Protein AF-A0A1H3XP68-F1 (afdb_monomer)

Mean predicted aligned error: 9.34 Å

pLDDT: mean 88.28, std 10.21, range [52.97, 97.0]

Solvent-accessible surface area (backbone atoms only — not comparable to full-atom values): 6732 Å² total; per-residue (Å²): 135,59,76,42,62,78,72,76,40,59,64,66,60,52,53,51,52,52,52,52,51,52,54,52,50,54,51,47,52,55,52,50,52,57,51,50,58,53,31,74,81,41,73,83,69,49,69,72,60,51,49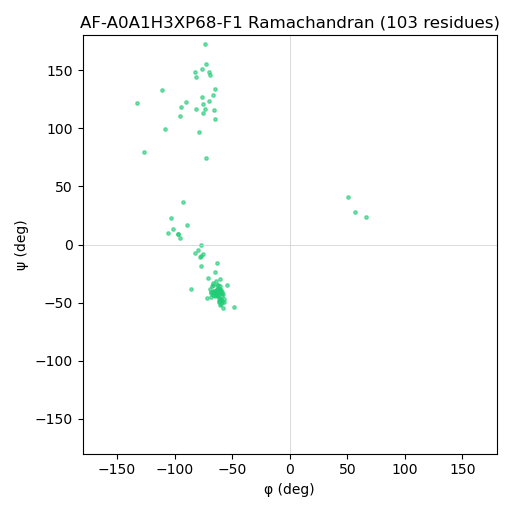,61,74,42,42,68,63,28,56,75,68,70,46,52,72,69,58,48,54,50,50,34,52,78,68,72,62,64,86,74,86,80,83,78,82,78,74,89,60,75,85,82,52,92,69,88,81,79,80,76,77,76,80,82,116

Foldseek 3Di:
DDPCVVVVHDPVNVVVVVVVVVLLVVLLVVLVVLVVVVCVVVVQDALVVSCVVCVVVCVVSVQDSVNSVVSCVVVVNHDDDDDDPPPPDPPVDPDDDDDDPPVVD

Radius of gyration: 26.21 Å; Cα contacts (8 Å, |Δi|>4): 38; chains: 1; bounding box: 55×33×86 Å

Structure (mmCIF, N/CA/C/O backbone):
data_AF-A0A1H3XP68-F1
#
_entry.id   AF-A0A1H3XP68-F1
#
loop_
_atom_site.group_PDB
_atom_site.id
_atom_site.type_symbol
_atom_site.label_atom_id
_atom_site.label_alt_id
_atom_site.label_comp_id
_atom_site.label_asym_id
_atom_site.label_entity_id
_atom_site.label_seq_id
_atom_site.pdbx_PDB_ins_code
_atom_site.Cartn_x
_atom_site.Cartn_y
_atom_site.Cartn_z
_atom_site.occupancy
_atom_site.B_iso_or_equiv
_atom_site.au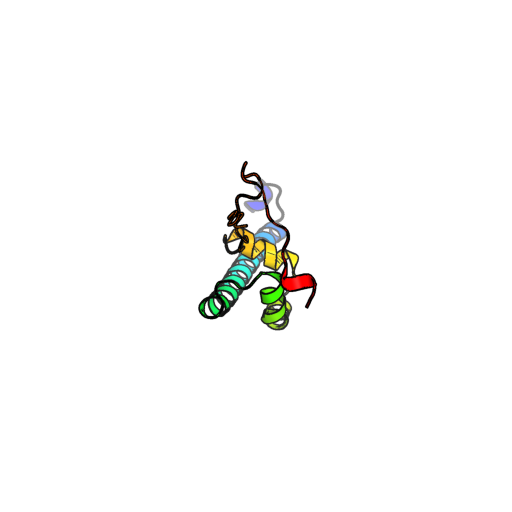th_seq_id
_atom_site.auth_comp_id
_atom_site.auth_asym_id
_atom_site.auth_atom_id
_atom_site.pdbx_PDB_model_num
ATOM 1 N N . MET A 1 1 ? 14.654 -4.400 -40.720 1.00 61.59 1 MET A N 1
ATOM 2 C CA . MET A 1 1 ? 14.003 -3.288 -39.989 1.00 61.59 1 MET A CA 1
ATOM 3 C C . MET A 1 1 ? 13.162 -3.894 -38.869 1.00 61.59 1 MET A C 1
ATOM 5 O O . MET A 1 1 ? 12.392 -4.800 -39.153 1.00 61.59 1 MET A O 1
ATOM 9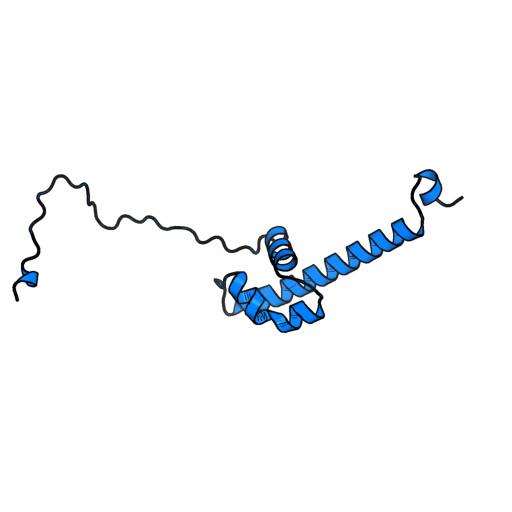 N N . PHE A 1 2 ? 13.358 -3.510 -37.604 1.00 76.19 2 PHE A N 1
ATOM 10 C CA . PHE A 1 2 ? 12.574 -4.073 -36.491 1.00 76.19 2 PHE A CA 1
ATOM 11 C C . PHE A 1 2 ? 11.217 -3.358 -36.387 1.00 76.19 2 PHE A C 1
ATOM 13 O O . PHE A 1 2 ? 11.139 -2.164 -36.646 1.00 76.19 2 PHE A O 1
ATOM 20 N N . ALA A 1 3 ? 10.152 -4.033 -35.944 1.00 83.88 3 ALA A N 1
ATOM 21 C CA . ALA A 1 3 ? 8.834 -3.396 -35.807 1.00 83.88 3 ALA A CA 1
ATOM 22 C C . ALA A 1 3 ? 8.869 -2.119 -34.937 1.00 83.88 3 ALA A C 1
ATOM 24 O O . ALA A 1 3 ? 8.200 -1.145 -35.247 1.00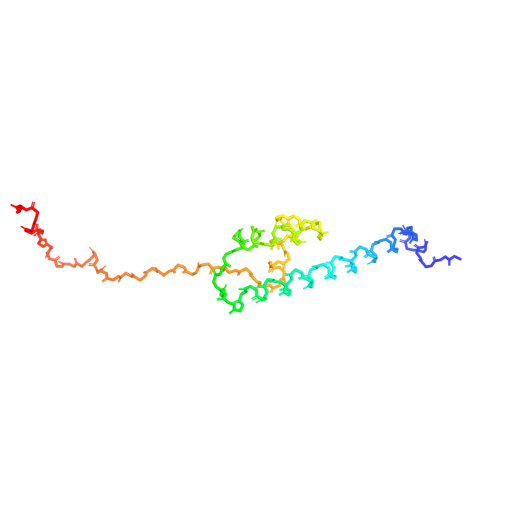 83.88 3 ALA A O 1
ATOM 25 N N . CYS A 1 4 ? 9.711 -2.066 -33.894 1.00 86.44 4 CYS A N 1
ATOM 26 C CA . CYS A 1 4 ? 9.854 -0.877 -33.045 1.00 86.44 4 CYS A CA 1
ATOM 27 C C . CYS A 1 4 ? 10.320 0.375 -33.816 1.00 86.44 4 CYS A C 1
ATOM 29 O O . CYS A 1 4 ? 9.844 1.469 -33.521 1.00 86.44 4 CYS A O 1
ATOM 31 N N . THR A 1 5 ? 11.193 0.223 -34.824 1.00 85.00 5 THR A N 1
ATOM 32 C CA . THR A 1 5 ? 11.681 1.363 -35.619 1.00 85.00 5 THR A CA 1
ATOM 33 C C . THR A 1 5 ? 10.595 1.936 -36.526 1.00 85.00 5 THR A C 1
ATOM 35 O O . THR A 1 5 ? 10.596 3.137 -36.763 1.00 85.00 5 THR A O 1
ATOM 38 N N . LEU A 1 6 ? 9.633 1.114 -36.968 1.00 90.56 6 LEU A N 1
ATOM 39 C CA . LEU A 1 6 ? 8.465 1.573 -37.734 1.00 90.56 6 LEU A CA 1
ATOM 40 C C . LEU A 1 6 ? 7.565 2.510 -36.908 1.00 90.56 6 LEU A C 1
ATOM 42 O O . LEU A 1 6 ? 6.966 3.428 -37.452 1.00 90.56 6 LEU A O 1
ATOM 46 N N . PHE A 1 7 ? 7.505 2.306 -35.590 1.00 88.88 7 PHE A N 1
ATOM 47 C CA . PHE A 1 7 ? 6.697 3.111 -34.667 1.00 88.88 7 PHE A CA 1
ATOM 48 C C . PHE A 1 7 ? 7.490 4.227 -33.965 1.00 88.88 7 PHE A C 1
ATOM 50 O O . PHE A 1 7 ? 6.985 4.824 -33.017 1.00 88.88 7 PHE A O 1
ATOM 57 N N . GLY A 1 8 ? 8.738 4.488 -34.373 1.00 91.44 8 GLY A N 1
ATOM 58 C CA . GLY A 1 8 ? 9.580 5.524 -33.762 1.00 91.44 8 GLY A CA 1
ATOM 59 C C . GLY A 1 8 ? 9.984 5.243 -32.307 1.00 91.44 8 GLY A C 1
ATOM 60 O O . GLY A 1 8 ? 10.281 6.172 -31.560 1.00 91.44 8 GLY A O 1
ATOM 61 N N . VAL A 1 9 ? 9.983 3.976 -31.874 1.00 90.69 9 VAL A N 1
ATOM 62 C CA . VAL A 1 9 ? 10.338 3.581 -30.501 1.00 90.69 9 VAL A CA 1
ATOM 63 C C . VAL A 1 9 ? 11.658 2.821 -30.491 1.00 90.69 9 VAL A C 1
ATOM 65 O O . VAL A 1 9 ? 11.852 1.863 -31.239 1.00 90.69 9 VAL A O 1
ATOM 68 N N . ASP A 1 10 ? 12.550 3.188 -29.572 1.00 91.50 10 ASP A N 1
ATOM 69 C CA . ASP A 1 10 ? 13.774 2.427 -29.344 1.00 91.50 10 ASP A CA 1
ATOM 70 C C . ASP A 1 10 ? 13.476 1.015 -28.797 1.00 91.50 10 ASP A C 1
ATOM 72 O O . ASP A 1 10 ? 12.698 0.819 -27.852 1.00 91.50 10 ASP A O 1
ATOM 76 N N . ARG A 1 11 ? 14.141 0.007 -29.375 1.00 90.50 11 ARG A N 1
ATOM 77 C CA . ARG A 1 11 ? 13.960 -1.407 -29.017 1.00 90.50 11 ARG A CA 1
ATOM 78 C C . ARG A 1 11 ? 14.252 -1.655 -27.535 1.00 90.50 11 ARG A C 1
ATOM 80 O O . ARG A 1 11 ? 13.512 -2.393 -26.881 1.00 90.50 11 ARG A O 1
ATOM 87 N N . GLN A 1 12 ? 15.309 -1.059 -26.982 1.00 91.94 12 GLN A N 1
ATOM 88 C CA . GLN A 1 12 ? 15.664 -1.262 -25.577 1.00 91.94 12 GLN A CA 1
ATOM 89 C C . GLN A 1 12 ? 14.621 -0.630 -24.654 1.00 91.94 12 GLN A C 1
ATOM 91 O O . GLN A 1 12 ? 14.228 -1.245 -23.660 1.00 91.94 12 GLN A O 1
ATOM 96 N N . VAL A 1 13 ? 14.128 0.566 -24.983 1.00 92.44 13 VAL A N 1
ATOM 97 C CA . VAL A 1 13 ? 13.046 1.228 -24.238 1.00 92.44 13 VAL A CA 1
ATOM 98 C C . VAL A 1 13 ? 11.789 0.359 -24.214 1.00 92.44 13 VAL A C 1
ATOM 100 O O . VAL A 1 13 ? 11.202 0.173 -23.141 1.00 92.44 13 VAL A O 1
ATOM 103 N N . TYR A 1 14 ? 11.418 -0.234 -25.353 1.00 92.44 14 TYR A N 1
ATOM 104 C CA . TYR A 1 14 ? 10.268 -1.134 -25.462 1.00 92.44 14 TYR A CA 1
ATOM 105 C C . TYR A 1 14 ? 10.380 -2.332 -24.505 1.00 92.44 14 TYR A C 1
ATOM 107 O O . TYR A 1 14 ? 9.521 -2.525 -23.638 1.00 92.44 14 TYR A O 1
ATOM 115 N N . TYR A 1 15 ? 11.479 -3.090 -24.569 1.00 93.50 15 TYR A N 1
ATOM 116 C CA . TYR A 1 15 ? 11.659 -4.257 -23.698 1.00 93.50 15 TYR A CA 1
ATOM 117 C C . TYR A 1 15 ? 11.835 -3.880 -22.221 1.00 93.50 15 TYR A C 1
ATOM 119 O O . TYR A 1 15 ? 11.303 -4.559 -21.338 1.00 93.50 15 TYR A O 1
ATOM 127 N N . ARG A 1 16 ? 12.502 -2.759 -21.912 1.00 95.62 16 ARG A N 1
ATOM 128 C CA . ARG A 1 16 ? 12.599 -2.247 -20.533 1.00 95.62 16 ARG A CA 1
ATOM 129 C C . ARG A 1 16 ? 11.228 -1.875 -19.976 1.00 95.62 16 ARG A C 1
ATOM 131 O O . ARG A 1 16 ? 10.974 -2.133 -18.799 1.00 95.62 16 ARG A O 1
ATOM 138 N N . LYS A 1 17 ? 10.337 -1.296 -20.788 1.00 94.75 17 LYS A N 1
ATOM 139 C CA . LYS A 1 17 ? 8.953 -0.991 -20.392 1.00 94.75 17 LYS A CA 1
ATOM 140 C C . LYS A 1 17 ? 8.190 -2.269 -20.041 1.00 94.75 17 LYS A C 1
ATOM 142 O O . LYS A 1 17 ? 7.567 -2.311 -18.980 1.00 94.75 17 LYS A O 1
ATOM 147 N N . ILE A 1 18 ? 8.293 -3.309 -20.872 1.00 96.12 18 ILE A N 1
ATOM 148 C CA . ILE A 1 18 ? 7.665 -4.616 -20.617 1.00 96.12 18 ILE A CA 1
ATOM 149 C C . ILE A 1 18 ? 8.193 -5.221 -19.316 1.00 96.12 18 ILE A C 1
ATOM 151 O O . ILE A 1 18 ? 7.405 -5.523 -18.421 1.00 96.12 18 ILE A O 1
ATOM 155 N N . LYS A 1 19 ? 9.519 -5.308 -19.156 1.00 96.62 19 LYS A N 1
ATOM 156 C CA . LYS A 1 19 ? 10.136 -5.862 -17.943 1.00 96.62 19 LYS A CA 1
ATOM 157 C C . LYS A 1 19 ? 9.683 -5.113 -16.689 1.00 96.62 19 LYS A C 1
ATOM 159 O O . LYS A 1 19 ? 9.250 -5.736 -15.727 1.00 96.62 19 LYS A O 1
ATOM 164 N N . ARG A 1 20 ? 9.691 -3.772 -16.715 1.00 95.44 20 ARG A N 1
ATOM 165 C CA . ARG A 1 20 ? 9.191 -2.947 -15.599 1.00 95.44 20 ARG A CA 1
ATOM 166 C C . ARG A 1 20 ? 7.724 -3.229 -15.283 1.00 95.44 20 ARG A C 1
ATOM 168 O O . ARG A 1 20 ? 7.374 -3.239 -14.107 1.00 95.44 20 ARG A O 1
ATOM 175 N N . ARG A 1 21 ? 6.868 -3.413 -16.294 1.00 96.12 21 ARG A N 1
ATOM 176 C CA . ARG A 1 21 ? 5.448 -3.738 -16.092 1.00 96.12 21 ARG A CA 1
ATOM 177 C C . ARG A 1 21 ? 5.301 -5.071 -15.363 1.00 96.12 21 ARG A C 1
ATOM 179 O O . ARG A 1 21 ? 4.618 -5.107 -14.347 1.00 96.12 21 ARG A O 1
ATOM 186 N N . ILE A 1 22 ? 5.995 -6.105 -15.837 1.00 96.88 22 ILE A N 1
ATOM 187 C CA . ILE A 1 22 ? 5.964 -7.448 -15.244 1.00 96.88 22 ILE A CA 1
ATOM 188 C C . ILE A 1 22 ? 6.444 -7.399 -13.790 1.00 96.88 22 ILE A C 1
ATOM 190 O O . ILE A 1 22 ? 5.715 -7.820 -12.900 1.00 96.88 22 ILE A O 1
ATOM 194 N N . THR A 1 23 ? 7.606 -6.794 -13.518 1.00 95.06 23 THR A N 1
ATOM 195 C CA . THR A 1 23 ? 8.139 -6.683 -12.147 1.00 95.06 23 THR A CA 1
ATOM 196 C C . THR A 1 23 ? 7.216 -5.882 -11.223 1.00 95.06 23 THR A C 1
ATOM 198 O O . THR A 1 23 ? 7.053 -6.205 -10.051 1.00 95.06 23 THR A O 1
ATOM 201 N N . ARG A 1 24 ? 6.585 -4.809 -11.718 1.00 94.06 24 ARG A N 1
ATOM 202 C CA . ARG A 1 24 ? 5.622 -4.041 -10.910 1.00 94.06 24 ARG A CA 1
ATOM 203 C C . ARG A 1 24 ? 4.387 -4.870 -10.574 1.00 94.06 24 ARG A C 1
ATOM 205 O O . ARG A 1 24 ? 3.897 -4.766 -9.455 1.00 94.06 24 ARG A O 1
ATOM 212 N N . GLN A 1 25 ? 3.905 -5.663 -11.526 1.00 95.38 25 GLN A N 1
ATOM 213 C CA . GLN A 1 25 ? 2.753 -6.532 -11.331 1.00 95.38 25 GLN A CA 1
ATOM 214 C C . GLN A 1 25 ? 3.072 -7.668 -10.355 1.00 95.38 25 GLN A C 1
ATOM 216 O O . GLN A 1 25 ? 2.299 -7.875 -9.427 1.00 95.38 25 GLN A O 1
ATOM 221 N N . SER A 1 26 ? 4.227 -8.328 -10.492 1.00 96.06 26 SER A N 1
ATOM 222 C CA . SER A 1 26 ? 4.654 -9.372 -9.552 1.00 96.06 26 SER A CA 1
ATOM 223 C C . SER A 1 26 ? 4.770 -8.825 -8.132 1.00 96.06 26 SER A C 1
ATOM 225 O O . SER A 1 26 ? 4.181 -9.382 -7.214 1.00 96.06 26 SER A O 1
ATOM 227 N N . ASN A 1 27 ? 5.428 -7.673 -7.958 1.00 94.88 27 ASN A N 1
ATOM 228 C CA . ASN A 1 27 ? 5.560 -7.054 -6.640 1.00 94.88 27 ASN A CA 1
ATOM 229 C C . ASN A 1 27 ? 4.195 -6.664 -6.059 1.00 94.88 27 ASN A C 1
ATOM 231 O O . ASN A 1 27 ? 3.983 -6.807 -4.860 1.00 94.88 27 ASN A O 1
ATOM 235 N N . ALA A 1 28 ? 3.269 -6.168 -6.887 1.00 95.81 28 ALA A N 1
ATOM 236 C CA . ALA A 1 28 ? 1.922 -5.834 -6.435 1.00 95.81 28 ALA A CA 1
ATOM 237 C C . ALA A 1 28 ? 1.154 -7.075 -5.954 1.00 95.81 28 ALA A C 1
ATOM 239 O O . ALA A 1 28 ? 0.507 -6.999 -4.914 1.00 95.81 28 ALA A O 1
ATOM 240 N N . ILE A 1 29 ? 1.271 -8.206 -6.657 1.00 96.75 29 ILE A N 1
ATOM 241 C CA . ILE A 1 29 ? 0.658 -9.482 -6.257 1.00 96.75 29 ILE A CA 1
ATOM 242 C C . ILE A 1 29 ? 1.211 -9.940 -4.903 1.00 96.75 29 ILE A C 1
ATOM 244 O O . ILE A 1 29 ? 0.430 -10.220 -3.998 1.00 96.75 29 ILE A O 1
ATOM 248 N N . THR A 1 30 ? 2.537 -9.930 -4.724 1.00 96.94 30 THR A N 1
ATOM 249 C CA . THR A 1 30 ? 3.177 -10.292 -3.447 1.00 96.94 30 THR A CA 1
ATOM 250 C C . THR A 1 30 ? 2.749 -9.370 -2.304 1.00 96.94 30 THR A C 1
ATOM 252 O O . THR A 1 30 ? 2.492 -9.817 -1.193 1.00 96.94 30 THR A O 1
ATOM 255 N N . VAL A 1 31 ? 2.633 -8.062 -2.555 1.00 96.50 31 VAL A N 1
ATOM 256 C CA . VAL A 1 31 ? 2.140 -7.118 -1.540 1.00 96.50 31 VAL A CA 1
ATOM 257 C C . VAL A 1 31 ? 0.700 -7.439 -1.146 1.00 96.50 31 VAL A C 1
ATOM 259 O O . VAL A 1 31 ? 0.379 -7.425 0.039 1.00 96.50 31 VAL A O 1
ATOM 262 N N . VAL A 1 32 ? -0.165 -7.730 -2.119 1.00 96.88 32 VAL A N 1
ATOM 263 C CA . VAL A 1 32 ? -1.568 -8.069 -1.862 1.00 96.88 32 VAL A CA 1
ATOM 264 C C . VAL A 1 32 ? -1.689 -9.353 -1.044 1.00 96.88 32 VAL A C 1
ATOM 266 O O . VAL A 1 32 ? -2.462 -9.358 -0.089 1.00 96.88 32 VAL A O 1
ATOM 269 N N . SER A 1 33 ? -0.915 -10.400 -1.348 1.00 97.00 33 SER A N 1
ATOM 270 C CA . SER A 1 33 ? -0.967 -11.653 -0.581 1.00 97.00 33 SER A CA 1
ATOM 271 C C . SER A 1 33 ? -0.601 -11.434 0.890 1.00 97.00 33 SER A C 1
ATOM 273 O O . SER A 1 33 ? -1.388 -11.791 1.762 1.00 97.00 33 SER A O 1
ATOM 275 N N . MET A 1 34 ? 0.499 -10.724 1.168 1.00 96.00 34 MET A N 1
ATOM 276 C CA . MET A 1 34 ? 0.914 -10.392 2.541 1.00 96.00 34 MET A CA 1
ATOM 277 C C . MET A 1 34 ? -0.150 -9.579 3.296 1.00 96.00 34 MET A C 1
ATOM 279 O O . MET A 1 34 ? -0.402 -9.783 4.483 1.00 96.00 34 MET A O 1
ATOM 283 N N . VAL A 1 35 ? -0.808 -8.636 2.612 1.00 95.88 35 VAL A N 1
ATOM 284 C CA . VAL A 1 35 ? -1.880 -7.828 3.215 1.00 95.88 35 VAL A CA 1
ATOM 285 C C . VAL A 1 35 ? -3.093 -8.688 3.560 1.00 95.88 35 VAL A C 1
ATOM 287 O O . VAL A 1 35 ? -3.709 -8.474 4.606 1.00 95.88 35 VAL A O 1
ATOM 290 N N . LEU A 1 36 ? -3.462 -9.623 2.682 1.00 95.62 36 LEU A N 1
ATOM 291 C CA . LEU A 1 36 ? -4.598 -10.512 2.901 1.00 95.62 36 LEU A CA 1
ATOM 292 C C . LEU A 1 36 ? -4.345 -11.466 4.069 1.00 95.62 36 LEU A C 1
ATOM 294 O O . LEU A 1 36 ? -5.243 -11.623 4.888 1.00 95.62 36 LEU A O 1
ATOM 298 N N . GLU A 1 37 ? -3.136 -12.011 4.208 1.00 96.38 37 GLU A N 1
ATOM 299 C CA . GLU A 1 37 ? -2.747 -12.847 5.355 1.00 96.38 37 GLU A CA 1
ATOM 300 C C . GLU A 1 37 ? -2.930 -12.111 6.689 1.00 96.38 37 GLU A C 1
ATOM 302 O O . GLU A 1 37 ? -3.617 -12.597 7.586 1.00 96.38 37 GLU A O 1
ATOM 307 N N . ILE A 1 38 ? -2.422 -10.878 6.803 1.00 95.56 38 ILE A N 1
ATOM 308 C CA . ILE A 1 38 ? -2.615 -10.065 8.017 1.00 95.56 38 ILE A CA 1
ATOM 309 C C . ILE A 1 38 ? -4.101 -9.756 8.250 1.00 95.56 38 ILE A C 1
ATOM 311 O O . ILE A 1 38 ? -4.562 -9.677 9.388 1.00 95.56 38 ILE A O 1
ATOM 315 N N . ARG A 1 39 ? -4.883 -9.561 7.187 1.00 94.81 39 ARG A N 1
ATOM 316 C CA . ARG A 1 39 ? -6.312 -9.249 7.313 1.00 94.81 39 ARG A CA 1
ATOM 317 C C . ARG A 1 39 ? -7.189 -10.444 7.642 1.00 94.81 39 ARG A C 1
ATOM 319 O O . ARG A 1 39 ? -8.294 -10.214 8.124 1.00 94.81 39 ARG A O 1
ATOM 326 N N . GLN A 1 40 ? -6.723 -11.672 7.436 1.00 95.19 40 GLN A N 1
ATOM 327 C CA . GLN A 1 40 ? -7.428 -12.854 7.934 1.00 95.19 40 GLN A CA 1
ATOM 328 C C . GLN A 1 40 ? -7.513 -12.823 9.464 1.00 95.19 40 GLN A C 1
ATOM 330 O O . GLN A 1 40 ? -8.567 -13.109 10.023 1.00 95.19 40 GLN A O 1
ATOM 335 N N . THR A 1 41 ? -6.442 -12.390 10.139 1.00 95.69 41 THR A N 1
ATOM 336 C CA . THR A 1 41 ? -6.414 -12.261 11.604 1.00 95.69 41 THR A CA 1
ATOM 337 C C . THR A 1 41 ? -6.960 -10.914 12.085 1.00 95.69 41 THR A C 1
ATOM 339 O O . THR A 1 41 ? -7.680 -10.854 13.079 1.00 95.69 41 THR A O 1
ATOM 342 N N . MET A 1 42 ? -6.672 -9.818 11.370 1.00 93.75 42 MET A N 1
ATOM 343 C CA . MET A 1 42 ? -7.109 -8.459 11.719 1.00 93.75 42 MET A CA 1
ATOM 344 C C . MET A 1 42 ? -7.835 -7.757 10.555 1.00 93.75 42 MET A C 1
ATOM 346 O O . MET A 1 42 ? -7.265 -6.870 9.907 1.00 93.75 42 MET A O 1
ATOM 350 N N . PRO A 1 43 ? -9.128 -8.047 10.313 1.00 91.25 43 PRO A N 1
ATOM 351 C CA . PRO A 1 43 ? -9.843 -7.568 9.123 1.00 91.25 43 PRO A CA 1
ATOM 352 C C . PRO A 1 43 ? -9.933 -6.045 8.991 1.00 91.25 43 PRO A C 1
ATOM 354 O O . PRO A 1 43 ? -9.986 -5.512 7.885 1.00 91.25 43 PRO A O 1
ATOM 357 N N . ARG A 1 44 ? -9.954 -5.321 10.118 1.00 89.88 44 ARG A N 1
ATOM 358 C CA . ARG A 1 44 ? -10.166 -3.862 10.166 1.00 89.88 44 ARG A CA 1
ATOM 359 C C . ARG A 1 44 ? -8.876 -3.044 10.259 1.00 89.88 44 ARG A C 1
ATOM 361 O O . ARG A 1 44 ? -8.934 -1.835 10.489 1.00 89.88 44 ARG A O 1
ATOM 368 N N . ILE A 1 45 ? -7.709 -3.670 10.111 1.00 93.06 45 ILE A N 1
ATOM 369 C CA . ILE A 1 45 ? -6.438 -2.964 10.273 1.00 93.06 45 ILE A CA 1
ATOM 370 C C . ILE A 1 45 ? -6.221 -1.907 9.177 1.00 93.06 45 ILE A C 1
ATOM 372 O O . ILE A 1 45 ? -6.321 -2.153 7.971 1.00 93.06 45 ILE A O 1
ATOM 376 N N . GLY A 1 46 ? -5.911 -0.690 9.619 1.00 91.56 46 GLY A N 1
ATOM 377 C CA . GLY A 1 46 ? -5.681 0.447 8.736 1.00 91.56 46 GLY A CA 1
ATOM 378 C C . GLY A 1 46 ? -4.353 0.368 7.981 1.00 91.56 46 GLY A C 1
ATOM 379 O O . GLY A 1 46 ? -3.370 -0.204 8.447 1.00 91.56 46 GLY A O 1
ATOM 380 N N . VAL A 1 47 ? -4.299 1.046 6.834 1.00 92.81 47 VAL A N 1
ATOM 381 C CA . VAL A 1 47 ? -3.160 1.010 5.900 1.00 92.81 47 VAL A CA 1
ATOM 382 C C . VAL A 1 47 ? -1.854 1.516 6.520 1.00 92.81 47 VAL A C 1
ATOM 384 O O . VAL A 1 47 ? -0.803 0.936 6.274 1.00 92.81 47 VAL A O 1
ATOM 387 N N . LYS A 1 48 ? -1.902 2.560 7.360 1.00 92.31 48 LYS A N 1
ATOM 388 C CA . LYS A 1 48 ? -0.704 3.083 8.046 1.00 92.31 48 LYS A CA 1
ATOM 389 C C . LYS A 1 48 ? -0.086 2.050 8.995 1.00 92.31 48 LYS A C 1
ATOM 391 O O . LYS A 1 48 ? 1.128 1.889 9.002 1.00 92.31 48 LYS A O 1
ATOM 396 N N . LYS A 1 49 ? -0.922 1.340 9.761 1.00 94.19 49 LYS A N 1
ATOM 397 C CA . LYS A 1 49 ? -0.470 0.277 10.670 1.00 94.19 49 LYS A CA 1
ATOM 398 C C . LYS A 1 49 ? 0.062 -0.916 9.883 1.00 94.19 49 LYS A C 1
ATOM 400 O O . LYS A 1 49 ? 1.118 -1.432 10.211 1.00 94.19 49 LYS A O 1
ATOM 405 N N . LEU A 1 50 ? -0.620 -1.296 8.804 1.00 95.12 50 LEU A N 1
ATOM 406 C CA . LEU A 1 50 ? -0.197 -2.420 7.975 1.00 95.12 50 LEU A CA 1
ATOM 407 C C . LEU A 1 50 ? 1.133 -2.142 7.247 1.00 95.12 50 LEU A C 1
ATOM 409 O O . LEU A 1 50 ? 1.967 -3.033 7.158 1.00 95.12 50 LEU A O 1
ATOM 413 N N . TYR A 1 51 ? 1.384 -0.896 6.826 1.00 95.75 51 TYR A N 1
ATOM 414 C CA . TYR A 1 51 ? 2.693 -0.478 6.303 1.00 95.75 51 TYR A CA 1
ATOM 415 C C . TYR A 1 51 ? 3.811 -0.587 7.349 1.00 95.75 51 TYR A C 1
ATOM 417 O O . TYR A 1 51 ? 4.925 -0.975 7.018 1.00 95.75 51 TYR A O 1
ATOM 425 N N . PHE A 1 52 ? 3.520 -0.235 8.604 1.00 95.88 52 PHE A N 1
ATOM 426 C CA . PHE A 1 52 ? 4.485 -0.364 9.695 1.00 95.88 52 PHE A CA 1
ATOM 427 C C . PHE A 1 52 ? 4.813 -1.833 9.994 1.00 95.88 52 PHE A C 1
ATOM 429 O O . PHE A 1 52 ? 5.986 -2.164 10.132 1.00 95.88 52 PHE A O 1
ATOM 436 N N . LEU A 1 53 ? 3.799 -2.704 10.033 1.00 95.38 53 LEU A N 1
ATOM 437 C CA . LEU A 1 53 ? 3.986 -4.140 10.263 1.00 95.38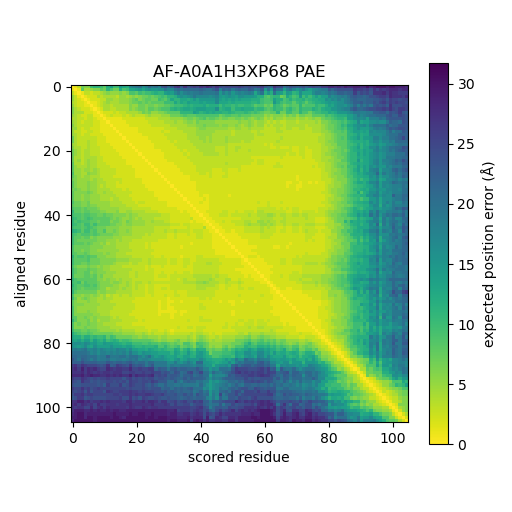 53 LEU A CA 1
ATOM 438 C C . LEU A 1 53 ? 4.800 -4.803 9.147 1.00 95.38 53 LEU A C 1
ATOM 440 O O . LEU A 1 53 ? 5.708 -5.564 9.445 1.00 95.38 53 LEU A O 1
ATOM 444 N N . LEU A 1 54 ? 4.522 -4.458 7.885 1.00 95.19 54 LEU A N 1
ATOM 445 C CA . LEU A 1 54 ? 5.209 -5.015 6.713 1.00 95.19 54 LEU A CA 1
ATOM 446 C C . LEU A 1 54 ? 6.472 -4.235 6.302 1.00 95.19 54 LEU A C 1
ATOM 448 O O . LEU A 1 54 ? 6.918 -4.308 5.156 1.00 95.19 54 LEU A O 1
ATOM 452 N N . ASN A 1 55 ? 7.029 -3.389 7.172 1.00 94.31 55 ASN A N 1
ATOM 453 C CA . ASN A 1 55 ? 8.082 -2.452 6.772 1.00 94.31 55 ASN A CA 1
ATOM 454 C C . ASN A 1 55 ? 9.350 -3.166 6.269 1.00 94.31 55 ASN A C 1
ATOM 456 O O . ASN A 1 55 ? 10.009 -2.675 5.350 1.00 94.31 55 ASN A O 1
ATOM 460 N N . ASN A 1 56 ? 9.696 -4.318 6.846 1.00 94.25 56 ASN A N 1
ATOM 461 C CA . ASN A 1 56 ? 10.901 -5.059 6.472 1.00 94.25 56 ASN A CA 1
ATOM 462 C C . ASN A 1 56 ? 10.742 -5.715 5.093 1.00 94.25 56 ASN A C 1
ATOM 464 O O . ASN A 1 56 ? 11.598 -5.549 4.221 1.00 94.25 56 ASN A O 1
ATOM 468 N N . GLU A 1 57 ? 9.609 -6.368 4.857 1.00 94.25 57 GLU A N 1
ATOM 469 C CA . GLU A 1 57 ? 9.245 -7.015 3.598 1.00 94.25 57 GLU A CA 1
ATOM 470 C C . GLU A 1 57 ? 9.096 -5.975 2.478 1.00 94.25 57 GLU A C 1
ATOM 472 O O . GLU A 1 57 ? 9.620 -6.126 1.370 1.00 94.25 57 GLU A O 1
ATOM 477 N N . LEU A 1 58 ? 8.447 -4.844 2.772 1.00 94.44 58 LEU A N 1
ATOM 478 C CA . LEU A 1 58 ? 8.270 -3.753 1.813 1.00 94.44 58 LEU A CA 1
ATOM 479 C C . LEU A 1 58 ? 9.595 -3.071 1.446 1.00 94.44 58 LEU A C 1
ATOM 481 O O . LEU A 1 58 ? 9.765 -2.664 0.289 1.00 94.44 58 LEU A O 1
ATOM 485 N N . LYS A 1 59 ? 10.554 -2.981 2.379 1.00 93.44 59 LYS A N 1
ATOM 486 C CA . LYS A 1 59 ? 11.916 -2.499 2.094 1.00 93.44 59 LYS A CA 1
ATOM 487 C C . LYS A 1 59 ? 12.653 -3.432 1.136 1.00 93.44 59 LYS A C 1
ATOM 489 O O . LYS A 1 59 ? 13.233 -2.939 0.166 1.00 93.44 59 LYS A O 1
ATOM 494 N N . GLN A 1 60 ? 12.573 -4.748 1.341 1.00 93.25 60 GLN A N 1
ATOM 495 C CA . GLN A 1 60 ? 13.162 -5.737 0.425 1.00 93.25 60 GLN A CA 1
ATOM 496 C C . GLN A 1 60 ? 12.563 -5.617 -0.986 1.00 93.25 60 GLN A C 1
ATOM 498 O O . GLN A 1 60 ? 13.289 -5.589 -1.981 1.00 93.25 60 GLN A O 1
ATOM 503 N N . LEU A 1 61 ? 11.245 -5.414 -1.078 1.00 91.19 61 LEU A N 1
ATOM 504 C CA . LEU A 1 61 ? 10.531 -5.208 -2.344 1.00 91.19 61 LEU A CA 1
ATOM 505 C C . LEU A 1 61 ? 10.685 -3.795 -2.940 1.00 91.19 61 LEU A C 1
ATOM 507 O O . LEU A 1 61 ? 10.102 -3.507 -3.993 1.00 91.19 61 LEU A O 1
ATOM 511 N N . LYS A 1 62 ? 11.429 -2.888 -2.287 1.00 93.00 62 LYS A N 1
ATOM 512 C CA . LYS A 1 62 ? 11.592 -1.473 -2.682 1.00 93.00 62 LYS A CA 1
ATOM 513 C C . LYS A 1 62 ? 10.242 -0.774 -2.927 1.00 93.00 62 LYS A C 1
ATOM 515 O O . LYS A 1 62 ? 10.043 -0.013 -3.891 1.00 93.00 62 LYS A O 1
ATOM 520 N N . THR A 1 63 ? 9.276 -1.064 -2.059 1.00 93.44 63 THR A N 1
ATOM 521 C CA . THR A 1 63 ? 7.915 -0.526 -2.109 1.00 93.44 63 THR A CA 1
ATOM 522 C C . THR A 1 63 ? 7.725 0.477 -0.979 1.00 93.44 63 THR A C 1
ATOM 524 O O . THR A 1 63 ? 7.489 0.114 0.162 1.00 93.44 63 THR A O 1
ATOM 527 N N . GLY A 1 64 ? 7.832 1.767 -1.305 1.00 94.00 64 GLY A N 1
ATOM 528 C CA . GLY A 1 64 ? 7.590 2.839 -0.338 1.00 94.00 64 GLY A CA 1
ATOM 529 C C . GLY A 1 64 ? 6.107 3.044 -0.011 1.00 94.00 64 GLY A C 1
ATOM 530 O O . GLY A 1 64 ? 5.224 2.505 -0.685 1.00 94.00 64 GLY A O 1
ATOM 531 N N . ARG A 1 65 ? 5.845 3.903 0.982 1.00 94.56 65 ARG A N 1
ATOM 532 C CA . ARG A 1 65 ? 4.509 4.225 1.520 1.00 94.56 65 ARG A CA 1
ATOM 533 C C . ARG A 1 65 ? 3.467 4.538 0.447 1.00 94.56 65 ARG A C 1
ATOM 535 O O . ARG A 1 65 ? 2.408 3.918 0.422 1.00 94.56 65 ARG A O 1
ATOM 542 N N . ASP A 1 66 ? 3.749 5.483 -0.446 1.00 94.94 66 ASP A N 1
ATOM 543 C CA . ASP A 1 66 ? 2.759 5.911 -1.443 1.00 94.94 66 ASP A CA 1
ATOM 544 C C . ASP A 1 66 ? 2.488 4.825 -2.485 1.00 94.94 66 ASP A C 1
ATOM 546 O O . ASP A 1 66 ? 1.33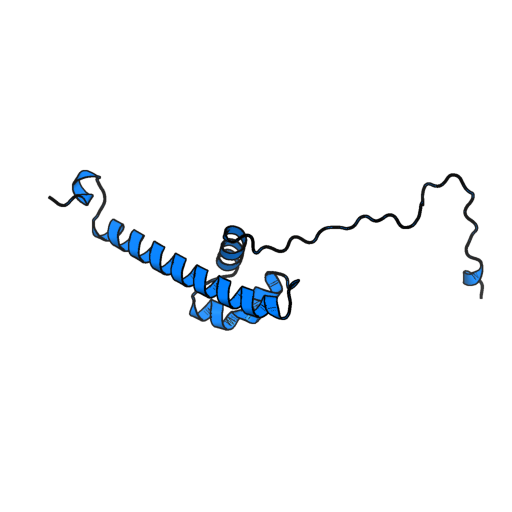9 4.592 -2.854 1.00 94.94 66 ASP A O 1
ATOM 550 N N . LYS A 1 67 ? 3.529 4.090 -2.902 1.00 94.69 67 LYS A N 1
ATOM 551 C CA . LYS A 1 67 ? 3.373 2.947 -3.811 1.00 94.69 67 LYS A CA 1
ATOM 552 C C . LYS A 1 67 ? 2.513 1.861 -3.166 1.00 94.69 67 LYS A C 1
ATOM 554 O O . LYS A 1 67 ? 1.605 1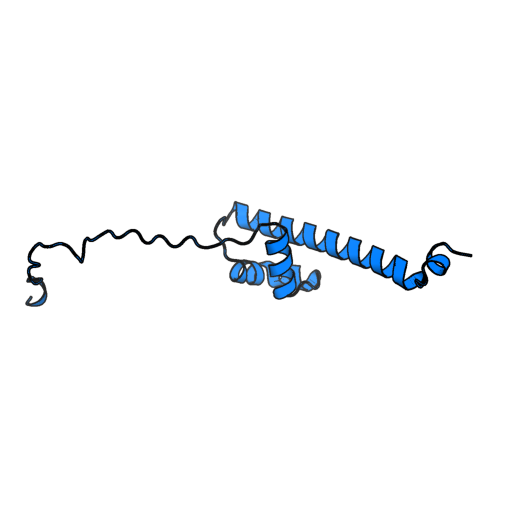.354 -3.814 1.00 94.69 67 LYS A O 1
ATOM 559 N N . PHE A 1 68 ? 2.763 1.550 -1.898 1.00 96.44 68 PHE A N 1
ATOM 560 C CA . PHE A 1 68 ? 1.980 0.593 -1.127 1.00 96.44 68 PHE A CA 1
ATOM 561 C C . PHE A 1 68 ? 0.497 0.996 -1.047 1.00 96.44 68 PHE A C 1
ATOM 563 O O . PHE A 1 68 ? -0.376 0.211 -1.411 1.00 96.44 68 PHE A O 1
ATOM 570 N N . ILE A 1 69 ? 0.202 2.249 -0.680 1.00 95.56 69 ILE A N 1
ATOM 571 C CA . ILE A 1 69 ? -1.175 2.771 -0.640 1.00 95.56 69 ILE A CA 1
ATOM 572 C C . ILE A 1 69 ? -1.833 2.697 -2.026 1.00 95.56 69 ILE A C 1
ATOM 574 O O . ILE A 1 69 ? -3.000 2.323 -2.133 1.00 95.56 69 ILE A O 1
ATOM 578 N N . ASN A 1 70 ? -1.097 3.027 -3.090 1.00 95.88 70 ASN A N 1
ATOM 579 C CA . ASN A 1 70 ? -1.605 2.974 -4.460 1.00 95.88 70 ASN A CA 1
ATOM 580 C C . ASN A 1 70 ? -1.920 1.541 -4.911 1.00 95.88 70 ASN A C 1
ATOM 582 O O . ASN A 1 70 ? -2.952 1.336 -5.546 1.00 95.88 70 ASN A O 1
ATOM 586 N N . ILE A 1 71 ? -1.087 0.558 -4.548 1.00 96.44 71 ILE A N 1
ATOM 587 C CA . ILE A 1 71 ? -1.352 -0.866 -4.811 1.00 96.44 71 ILE A CA 1
ATOM 588 C C . ILE A 1 71 ? -2.653 -1.287 -4.124 1.00 96.44 71 ILE A C 1
ATOM 590 O O . ILE A 1 71 ? -3.524 -1.863 -4.770 1.00 96.44 71 ILE A O 1
ATOM 594 N N . LEU A 1 72 ? -2.832 -0.948 -2.844 1.00 95.75 72 LEU A N 1
ATOM 595 C CA . LEU A 1 72 ? -4.067 -1.277 -2.130 1.00 95.75 72 LEU A CA 1
ATOM 596 C C . LEU A 1 72 ? -5.291 -0.583 -2.728 1.00 95.75 72 LEU A C 1
ATOM 598 O O . LEU A 1 72 ? -6.349 -1.199 -2.830 1.00 95.75 72 LEU A O 1
ATOM 602 N N . ARG A 1 73 ? -5.155 0.679 -3.153 1.00 95.38 73 ARG A N 1
ATOM 603 C CA . ARG A 1 73 ? -6.230 1.420 -3.828 1.00 95.38 73 ARG A CA 1
ATOM 604 C C . ARG A 1 73 ? -6.656 0.735 -5.122 1.00 95.38 73 ARG A C 1
ATOM 606 O O . ARG A 1 73 ? -7.849 0.554 -5.328 1.00 95.38 73 ARG A O 1
ATOM 613 N N . ALA A 1 74 ? -5.693 0.339 -5.955 1.00 95.88 74 ALA A N 1
ATOM 614 C CA . ALA A 1 74 ? -5.952 -0.319 -7.234 1.00 95.88 74 ALA A CA 1
ATOM 615 C C . ALA A 1 74 ? -6.619 -1.698 -7.085 1.00 95.88 74 ALA A C 1
ATOM 617 O O . ALA A 1 74 ? -7.292 -2.140 -8.005 1.00 95.88 74 ALA A O 1
ATOM 618 N N . ASN A 1 75 ? -6.455 -2.357 -5.933 1.00 95.19 75 ASN A N 1
ATOM 619 C CA . ASN A 1 75 ? -7.055 -3.661 -5.635 1.00 95.19 75 ASN A CA 1
ATOM 620 C C . ASN A 1 75 ? -8.305 -3.564 -4.739 1.00 95.19 75 ASN A C 1
ATOM 622 O O . ASN A 1 75 ? -8.725 -4.566 -4.173 1.00 95.19 75 ASN A O 1
ATOM 626 N N . HIS A 1 76 ? -8.882 -2.371 -4.552 1.00 93.12 76 HIS A N 1
ATOM 627 C CA . HIS A 1 76 ? -10.047 -2.149 -3.677 1.00 93.12 76 HIS A CA 1
ATOM 628 C C . HIS A 1 76 ? -9.842 -2.596 -2.214 1.00 93.12 76 HIS A C 1
ATOM 630 O O . HIS A 1 76 ? -10.789 -2.902 -1.497 1.00 93.12 76 HIS A O 1
ATOM 636 N N . LEU A 1 77 ? -8.595 -2.578 -1.732 1.00 93.81 77 LEU A N 1
ATOM 637 C CA . LEU A 1 77 ? -8.222 -2.991 -0.376 1.00 93.81 77 LEU A CA 1
ATOM 638 C C . LEU A 1 77 ? -8.138 -1.819 0.611 1.00 93.81 77 LEU A C 1
ATOM 640 O O . LEU A 1 77 ? -7.716 -2.007 1.753 1.00 93.81 77 LEU A O 1
ATOM 644 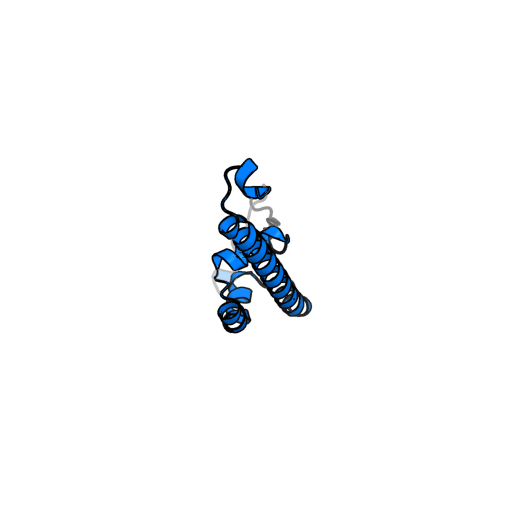N N . LEU A 1 78 ? -8.506 -0.596 0.233 1.00 92.44 78 LEU A N 1
ATOM 645 C CA . LEU A 1 78 ? -8.569 0.505 1.196 1.00 92.44 78 LEU A CA 1
ATOM 646 C C . LEU A 1 78 ? -9.811 0.362 2.078 1.00 92.44 78 LEU A C 1
ATOM 648 O O . LEU A 1 78 ? -10.935 0.379 1.589 1.00 92.44 78 LEU A O 1
ATOM 652 N N . ILE A 1 79 ? -9.602 0.266 3.390 1.00 85.94 79 ILE A N 1
ATOM 653 C CA . ILE A 1 79 ? -10.700 0.274 4.358 1.00 85.94 79 ILE A CA 1
ATOM 654 C C . ILE A 1 79 ? -11.096 1.725 4.601 1.00 85.94 79 ILE A C 1
ATOM 656 O O . ILE A 1 79 ? -10.300 2.513 5.116 1.00 85.94 79 ILE A O 1
ATOM 660 N N . ILE A 1 80 ? -12.328 2.066 4.231 1.00 82.88 80 ILE A N 1
ATOM 661 C CA . ILE A 1 80 ? -12.918 3.376 4.493 1.00 82.88 80 ILE A CA 1
ATOM 662 C C . ILE A 1 80 ? -13.713 3.265 5.798 1.00 82.88 80 ILE A C 1
ATOM 664 O O . ILE A 1 80 ? -14.648 2.462 5.867 1.00 82.88 80 ILE A O 1
ATOM 668 N N . PRO A 1 81 ? -13.371 4.027 6.852 1.00 76.62 81 PRO A N 1
ATOM 669 C CA . PRO A 1 81 ? -14.169 4.030 8.067 1.00 76.62 81 PRO A CA 1
ATOM 670 C C . PRO A 1 81 ? -15.544 4.634 7.760 1.00 76.62 81 PRO A C 1
ATOM 672 O O . PRO A 1 81 ? -15.652 5.813 7.423 1.00 76.62 81 PRO A O 1
ATOM 675 N N . LYS A 1 82 ? -16.609 3.836 7.881 1.00 80.00 82 LYS A N 1
ATOM 676 C CA . LYS A 1 82 ? -17.981 4.344 7.798 1.00 80.00 82 LYS A CA 1
ATOM 677 C C . LYS A 1 82 ? -18.287 5.102 9.089 1.00 80.00 82 LYS A C 1
ATOM 679 O O . LYS A 1 82 ? -18.283 4.509 10.165 1.00 80.00 82 LYS A O 1
ATOM 684 N N . ARG A 1 83 ? -18.539 6.410 8.995 1.00 78.44 83 ARG A N 1
ATOM 685 C CA . ARG A 1 83 ? -19.023 7.191 10.141 1.00 78.44 83 ARG A CA 1
ATOM 686 C C . ARG A 1 83 ? -20.464 6.776 10.442 1.00 78.44 83 ARG A C 1
ATOM 688 O O . ARG A 1 83 ? -21.310 6.828 9.553 1.00 78.44 83 ARG A O 1
ATOM 695 N N . SER A 1 84 ? -20.730 6.347 11.674 1.00 77.88 84 SER A N 1
ATOM 696 C CA . SER A 1 84 ? -22.092 6.146 12.173 1.00 77.88 84 SER A CA 1
ATOM 697 C C . SER A 1 84 ? -22.508 7.402 12.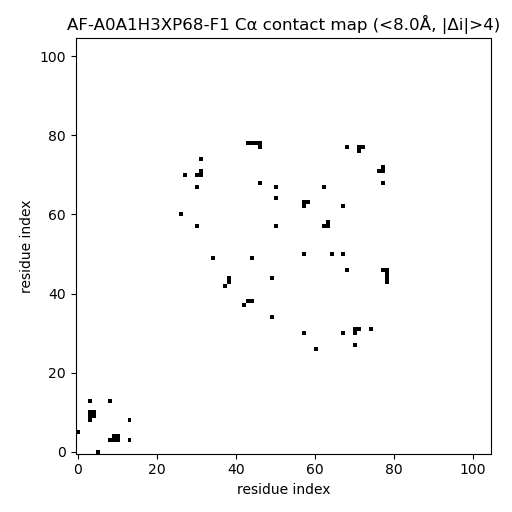926 1.00 77.88 84 SER A C 1
ATOM 699 O O . SER A 1 84 ? -21.958 7.697 13.982 1.00 77.88 84 SER A O 1
ATOM 701 N N . TYR A 1 85 ? -23.452 8.152 12.368 1.00 75.56 85 TYR A N 1
ATOM 702 C CA . TYR A 1 85 ? -24.035 9.339 12.996 1.00 75.56 85 TYR A CA 1
ATOM 703 C C . TYR A 1 85 ? -25.295 8.977 13.783 1.00 75.56 85 TYR A C 1
ATOM 705 O O . TYR A 1 85 ? -26.277 9.709 13.733 1.00 75.56 85 TYR A O 1
ATOM 713 N N . HIS A 1 86 ? -25.327 7.811 14.434 1.00 74.81 86 HIS A N 1
ATOM 714 C CA . HIS A 1 86 ? -26.533 7.400 15.140 1.00 74.81 86 HIS A CA 1
ATOM 715 C C . HIS A 1 86 ? -26.794 8.369 16.297 1.00 74.81 86 HIS A C 1
ATOM 717 O O . HIS A 1 86 ? -26.054 8.402 17.279 1.00 74.81 86 HIS A O 1
ATOM 723 N N . ILE A 1 87 ? -27.822 9.198 16.137 1.00 71.81 87 ILE A N 1
ATOM 724 C CA . ILE A 1 87 ? -28.265 10.146 17.148 1.00 71.81 87 ILE A CA 1
ATOM 725 C C . ILE A 1 87 ? -29.068 9.332 18.162 1.00 71.81 87 ILE A C 1
ATOM 727 O O . ILE A 1 87 ? -30.237 9.032 17.944 1.00 71.81 87 ILE A O 1
ATOM 731 N N . THR A 1 88 ? -28.423 8.925 19.253 1.00 72.38 88 THR A N 1
ATOM 732 C CA . THR A 1 88 ? -29.060 8.149 20.333 1.00 72.38 88 THR A CA 1
ATOM 733 C C . THR A 1 88 ? -29.915 9.015 21.253 1.00 72.38 88 THR A C 1
ATOM 735 O O . THR A 1 88 ? -30.652 8.498 22.087 1.00 72.38 88 THR A O 1
ATOM 738 N N . THR A 1 89 ? -29.820 10.338 21.126 1.00 73.75 89 THR A N 1
ATOM 739 C CA . THR A 1 89 ? -30.528 11.297 21.974 1.00 73.75 89 THR A CA 1
ATOM 740 C C . THR A 1 89 ? -31.185 12.351 21.099 1.00 73.75 89 THR A C 1
ATOM 742 O O . THR A 1 89 ? -30.501 13.054 20.359 1.00 73.75 89 THR A O 1
ATOM 745 N N . ASN A 1 90 ? -32.506 12.504 21.200 1.00 68.06 90 ASN A N 1
ATOM 746 C CA . ASN A 1 90 ? -33.213 13.609 20.557 1.00 68.06 90 ASN A CA 1
ATOM 747 C C . ASN A 1 90 ? -32.915 14.917 21.313 1.00 68.06 90 ASN A C 1
ATOM 749 O O . ASN A 1 90 ? -33.737 15.405 22.080 1.00 68.06 90 ASN A O 1
ATOM 753 N N . SER A 1 91 ? -31.711 15.469 21.138 1.00 67.69 91 SER A N 1
ATOM 754 C CA . SER A 1 91 ? -31.277 16.717 21.784 1.00 67.69 91 SER A CA 1
ATOM 755 C C . SER A 1 91 ? -32.106 17.937 21.370 1.00 67.69 91 SER A C 1
ATOM 757 O O . SER A 1 91 ? -32.083 18.943 22.071 1.00 67.69 91 SER A O 1
ATOM 759 N N . HIS A 1 92 ? -32.871 17.827 20.280 1.00 68.19 92 HIS A N 1
ATOM 760 C CA . HIS A 1 92 ? -33.803 18.839 19.784 1.00 68.19 92 HIS A CA 1
ATOM 761 C C . HIS A 1 92 ? -35.268 18.498 20.108 1.00 68.19 92 HIS A C 1
ATOM 763 O O . HIS A 1 92 ? -36.185 18.966 19.430 1.00 68.19 92 HIS A O 1
ATOM 769 N N . HIS A 1 93 ? -35.526 17.671 21.127 1.00 74.31 93 HIS A N 1
ATOM 770 C CA . HIS A 1 93 ? -36.896 17.386 21.534 1.00 74.31 93 HIS A CA 1
ATOM 771 C C . HIS A 1 93 ? -37.554 18.609 22.183 1.00 74.31 93 HIS A C 1
ATOM 773 O O . HIS A 1 93 ? -36.923 19.385 22.899 1.00 74.31 93 HIS A O 1
ATOM 779 N N . ARG A 1 94 ? -38.872 18.731 22.016 1.00 80.19 94 ARG A N 1
ATOM 780 C CA . ARG A 1 94 ? -39.660 19.849 22.559 1.00 80.19 94 ARG A CA 1
ATOM 781 C C . ARG A 1 94 ? -39.907 19.769 24.076 1.00 80.19 94 ARG A C 1
ATOM 783 O O . ARG A 1 94 ? -40.462 20.700 24.648 1.00 80.19 94 ARG A O 1
ATOM 790 N N . PHE A 1 95 ? -39.542 18.657 24.719 1.00 78.25 95 PHE A N 1
ATOM 791 C CA . PHE A 1 95 ? -39.720 18.453 26.160 1.00 78.25 95 PHE A CA 1
ATOM 792 C C . PHE A 1 95 ? -38.681 19.215 26.995 1.00 78.25 95 PHE A C 1
ATOM 794 O O . PHE A 1 95 ? -37.557 19.456 26.557 1.00 78.25 95 PHE A O 1
ATOM 801 N N . ARG A 1 96 ? -39.062 19.593 28.218 1.00 69.94 96 ARG A N 1
ATOM 802 C CA . ARG A 1 96 ? -38.214 20.350 29.147 1.00 69.94 96 ARG A CA 1
ATOM 803 C C . ARG A 1 96 ? -37.167 19.424 29.773 1.00 69.94 96 ARG A C 1
ATOM 805 O O . ARG A 1 96 ? -37.508 18.372 30.302 1.00 69.94 96 ARG A O 1
ATOM 812 N N . LYS A 1 97 ? -35.889 19.802 29.686 1.00 77.00 97 LYS A N 1
ATOM 813 C CA . LYS A 1 97 ? -34.764 19.028 30.231 1.00 77.00 97 LYS A CA 1
ATOM 814 C C . LYS A 1 97 ? -34.499 19.461 31.677 1.00 77.00 97 LYS A C 1
ATOM 816 O O . LYS A 1 97 ? -34.265 20.642 31.919 1.00 77.00 97 LYS A O 1
ATOM 821 N N . HIS A 1 98 ? -34.546 18.527 32.622 1.00 76.12 98 HIS A N 1
ATOM 822 C CA . HIS A 1 98 ? -34.213 18.791 34.026 1.00 76.12 98 HIS A CA 1
ATOM 823 C C . HIS A 1 98 ? -32.691 18.761 34.239 1.00 76.12 98 HIS A C 1
ATOM 825 O O . HIS A 1 98 ? -31.986 17.992 33.579 1.00 76.12 98 HIS A O 1
ATOM 831 N N . GLN A 1 99 ? -32.180 19.626 35.121 1.00 77.94 99 GLN A N 1
ATOM 832 C CA . GLN A 1 99 ? -30.762 19.645 35.487 1.00 77.94 99 GLN A CA 1
ATOM 833 C C . GLN A 1 99 ? -30.398 18.396 36.297 1.00 77.94 99 GLN A C 1
ATOM 835 O O . GLN A 1 99 ? -31.217 17.860 37.041 1.00 77.94 99 GLN A O 1
ATOM 840 N N . ASN A 1 100 ? -29.170 17.913 36.108 1.00 75.38 100 ASN A N 1
ATOM 841 C CA . ASN A 1 100 ? -28.688 16.699 36.753 1.00 75.38 100 ASN A CA 1
ATOM 842 C C . ASN A 1 100 ? -28.365 16.988 38.229 1.00 75.38 100 ASN A C 1
ATOM 844 O O . ASN A 1 100 ? -27.430 17.733 38.505 1.00 75.38 100 ASN A O 1
ATOM 848 N N . GLN A 1 101 ? -29.131 16.409 39.156 1.00 74.56 101 GLN A N 1
ATOM 849 C CA . GLN A 1 101 ? -29.045 16.707 40.596 1.00 74.56 101 GLN A CA 1
ATOM 850 C C . GLN A 1 101 ? -27.885 16.000 41.317 1.00 74.56 101 GLN A C 1
ATOM 852 O O . GLN A 1 101 ? -27.653 16.239 42.492 1.00 74.56 101 GLN A O 1
ATOM 857 N N . ILE A 1 102 ? -27.139 15.139 40.621 1.00 76.12 102 ILE A N 1
ATOM 858 C CA . ILE A 1 102 ? -26.034 14.353 41.199 1.00 76.12 102 ILE A CA 1
ATOM 859 C C . ILE A 1 102 ? -24.728 15.176 41.281 1.00 76.12 102 ILE A C 1
ATOM 861 O O . ILE A 1 102 ? -23.755 14.731 41.869 1.00 76.12 102 ILE A O 1
ATOM 865 N N . LEU A 1 103 ? -24.690 16.387 40.711 1.00 62.72 103 LEU A N 1
ATOM 866 C CA . LEU A 1 103 ? -23.511 17.267 40.744 1.00 62.72 103 LEU A CA 1
ATOM 867 C C . LEU A 1 103 ? -23.295 17.995 42.088 1.00 62.72 103 LEU A C 1
ATOM 869 O O . LEU A 1 103 ? -22.248 18.612 42.248 1.00 62.72 103 LEU A O 1
ATOM 873 N N . GLU A 1 104 ? -24.255 17.944 43.019 1.00 58.91 104 GLU A N 1
ATOM 874 C CA . GLU A 1 104 ? -24.192 18.624 44.331 1.00 58.91 104 GLU A CA 1
ATOM 875 C C . GLU A 1 104 ? -23.918 17.680 45.524 1.00 58.91 104 GLU A C 1
ATOM 877 O O . GLU A 1 104 ? -24.021 18.104 46.674 1.00 58.91 104 GLU A O 1
ATOM 882 N N . LEU A 1 105 ? -23.562 16.415 45.264 1.00 52.97 105 LEU A N 1
ATOM 883 C CA . LEU A 1 105 ? -23.033 15.470 46.263 1.00 52.97 105 LEU A CA 1
ATOM 884 C C . LEU A 1 105 ? -21.507 15.388 46.162 1.00 52.97 105 LEU A C 1
ATOM 886 O O . LEU A 1 105 ? -20.864 15.298 47.230 1.00 52.97 105 LEU A O 1
#

Nearest PDB structures (foldseek):
  3fzf-assembly2_B  TM=3.689E-01  e=6.482E+00  Homo sapiens
  2o38-assembly1_A  TM=2.668E-01  e=7.337E+00  Rhodopseudomonas palustris CGA009

Secondary structure (DSSP, 8-state):
--HHHHTT--HHHHHHHHHHHHHHHHHHHHHHHHHHHHHHH-TT--HHHHHHHTHHHHHHTT--HHHHHHHHHHTT-PPP--------S-TT-SSPPPP-GGGG-

Sequence (105 aa):
MFACTLFGVDRQVYYRKIKRRITRQSNAITVVSMVLEIRQTMPRIGVKKLYFLLNNELKQLKTGRDKFINILRANHLLIIPKRSYHITTNSHHRFRKHQNQILEL

Organism: NCBI:txid150146